Protein AF-A0A377JTE4-F1 (afdb_monomer_lite)

Organism: NCBI:txid213

pLDDT: mean 88.56, std 11.44, range [44.19, 97.88]

Secondary structure (DSSP, 8-state):
-HHHHHHHHHHHHHTT-TTHHHHHH-TT-TTS-HHHHHHT--HHHHHHHHHHTT-HHHHS-HHHHHH--GGGT-TT--SS-SSSPPPHHHHHHHHHHHHHHHHHHHTTGGGGSPEETTEES-EEEEE-TT--EEEEE--GGGHHHHHHHHHHTT-TTHHHHHS--PPP-

Sequence (169 aa):
MEVVIRNKIDTILSRQDSQWIILLLGKGFESLKATDILARQSLGFWVRVVEHYKIANIVFQETFLDALNFKKYYVKNPKRFPHTHIMRHQKGIILLKLLHLLRNRAFHFENLYKMNKNGPRLSVTIHNSKNEKLIFSLEPTKVNLFLDDMLMSFDRELLNYGSGDKCPP

Foldseek 3Di:
DLVLLLVLLQVVVVVVPVCVQCVVVDPPCPPPDPVVSSVPDDLVVSLVSCVVVVVLLPSFAVVLLVPDDLCLQPVPFDQQFPVGGQDSSNSSSQLSLLVNLCVVCVVPVVLLQDADPVGRPSKDWDADPVRGIGIGHGHSVCVVVSVQSVQVRSPNCSVVVVPPPDDDD

Radius of gyration: 17.23 Å; chains: 1; bounding box: 48×40×41 Å

Structure (mmCIF, N/CA/C/O backbone):
data_AF-A0A377JTE4-F1
#
_entry.id   AF-A0A377JTE4-F1
#
loop_
_atom_site.group_PDB
_atom_site.id
_atom_site.type_symbol
_atom_site.label_atom_id
_atom_site.label_alt_id
_atom_site.label_comp_id
_atom_site.label_asym_id
_atom_site.label_entity_id
_atom_site.label_seq_id
_atom_site.pdbx_PDB_ins_code
_atom_site.Cartn_x
_atom_site.Cartn_y
_atom_site.Cartn_z
_atom_site.occupancy
_atom_site.B_iso_or_equiv
_atom_site.auth_seq_id
_atom_site.auth_comp_id
_atom_site.auth_asym_id
_atom_site.auth_atom_id
_atom_site.pdbx_PDB_model_num
ATOM 1 N N . MET A 1 1 ? -11.623 -4.073 -4.502 1.00 85.25 1 MET A N 1
ATOM 2 C CA . MET A 1 1 ? -10.300 -3.917 -3.849 1.00 85.25 1 MET A CA 1
ATOM 3 C C . MET A 1 1 ? -10.313 -2.966 -2.651 1.00 85.25 1 MET A C 1
ATOM 5 O O . MET A 1 1 ? -9.960 -3.417 -1.572 1.00 85.25 1 MET A O 1
ATOM 9 N N . GLU A 1 2 ? -10.722 -1.693 -2.783 1.00 88.38 2 GLU A N 1
ATOM 10 C CA . GLU A 1 2 ? -10.702 -0.732 -1.652 1.00 88.38 2 GLU A CA 1
ATOM 11 C C . GLU A 1 2 ? -11.489 -1.226 -0.423 1.00 88.38 2 GLU A C 1
ATOM 13 O O . GLU A 1 2 ? -11.005 -1.119 0.700 1.00 88.38 2 GLU A O 1
ATOM 18 N N . VAL A 1 3 ? -12.650 -1.857 -0.641 1.00 89.69 3 VAL A N 1
ATOM 19 C CA . VAL A 1 3 ? -13.462 -2.479 0.422 1.00 89.69 3 VAL A CA 1
ATOM 20 C C . VAL A 1 3 ? -12.689 -3.563 1.182 1.00 89.69 3 VAL A C 1
ATOM 22 O O . VAL A 1 3 ? -12.737 -3.593 2.407 1.00 89.69 3 VAL A O 1
ATOM 25 N N . VAL A 1 4 ? -11.936 -4.415 0.476 1.00 91.88 4 VAL A N 1
ATOM 26 C CA . VAL A 1 4 ? -11.137 -5.495 1.085 1.00 91.88 4 VAL A CA 1
ATOM 27 C C . VAL A 1 4 ? -10.042 -4.904 1.974 1.00 91.88 4 VAL A C 1
ATOM 29 O O . VAL A 1 4 ? -9.906 -5.298 3.129 1.00 91.88 4 VAL A O 1
ATOM 32 N N . ILE A 1 5 ? -9.314 -3.904 1.466 1.00 93.50 5 ILE A N 1
ATOM 33 C CA . ILE A 1 5 ? -8.244 -3.220 2.207 1.00 93.50 5 ILE A CA 1
ATOM 34 C C . ILE A 1 5 ? -8.802 -2.538 3.455 1.00 93.50 5 ILE A C 1
ATOM 36 O O . ILE A 1 5 ? -8.265 -2.724 4.545 1.00 93.50 5 ILE A O 1
ATOM 40 N N . ARG A 1 6 ? -9.896 -1.782 3.310 1.00 93.50 6 ARG A N 1
ATOM 41 C CA . ARG A 1 6 ? -10.570 -1.118 4.428 1.00 93.50 6 ARG A CA 1
ATOM 42 C C . ARG A 1 6 ? -10.972 -2.121 5.500 1.00 93.50 6 ARG A C 1
ATOM 44 O O . ARG A 1 6 ? -10.606 -1.943 6.654 1.00 93.50 6 ARG A O 1
ATOM 51 N N . ASN A 1 7 ? -11.710 -3.164 5.122 1.00 93.12 7 ASN A N 1
ATOM 52 C CA . ASN A 1 7 ? -12.220 -4.146 6.075 1.00 93.12 7 ASN A CA 1
ATOM 53 C C . ASN A 1 7 ? -11.067 -4.873 6.782 1.00 93.12 7 ASN A C 1
ATOM 55 O O . ASN A 1 7 ? -11.147 -5.146 7.977 1.00 93.12 7 ASN A O 1
ATOM 59 N N . LYS A 1 8 ? -9.964 -5.137 6.070 1.00 95.00 8 LYS A N 1
ATOM 60 C CA . LYS A 1 8 ? -8.759 -5.722 6.661 1.00 95.00 8 LYS A CA 1
ATOM 61 C C . LYS A 1 8 ? -8.104 -4.791 7.684 1.00 95.00 8 LYS A C 1
ATOM 63 O O . LYS A 1 8 ? -7.766 -5.254 8.770 1.00 95.00 8 LYS A O 1
ATOM 68 N N . ILE A 1 9 ? -7.938 -3.508 7.358 1.00 95.62 9 ILE A N 1
ATOM 69 C CA . ILE A 1 9 ? -7.385 -2.498 8.276 1.00 95.62 9 ILE A CA 1
ATOM 70 C C . ILE A 1 9 ? -8.274 -2.360 9.511 1.00 95.62 9 ILE A C 1
ATOM 72 O O . ILE A 1 9 ? -7.772 -2.421 10.629 1.00 95.62 9 ILE A O 1
ATOM 76 N N . ASP A 1 10 ? -9.584 -2.238 9.313 1.00 94.94 10 ASP A N 1
ATOM 77 C CA . ASP A 1 10 ? -10.543 -2.120 10.406 1.00 94.94 10 ASP A CA 1
ATOM 78 C C . ASP A 1 10 ? -10.530 -3.357 11.314 1.00 94.94 10 ASP A C 1
ATOM 80 O O . ASP A 1 10 ? -10.469 -3.229 12.531 1.00 94.94 10 ASP A O 1
ATOM 84 N N . THR A 1 11 ? -10.453 -4.561 10.738 1.00 95.00 11 THR A N 1
ATOM 85 C CA . THR A 1 11 ? -10.305 -5.807 11.510 1.00 95.00 11 THR A CA 1
ATOM 86 C C . THR A 1 11 ? -9.030 -5.810 12.357 1.00 95.00 11 THR A C 1
ATOM 88 O O . THR A 1 11 ? -9.036 -6.312 13.478 1.00 95.00 11 THR A O 1
ATOM 91 N N . ILE A 1 12 ? -7.918 -5.290 11.830 1.00 95.81 12 ILE A N 1
ATOM 92 C CA . ILE A 1 12 ? -6.643 -5.218 12.557 1.00 95.81 12 ILE A CA 1
ATOM 93 C C . ILE A 1 12 ? -6.750 -4.239 13.729 1.00 95.81 12 ILE A C 1
ATOM 95 O O . ILE A 1 12 ? -6.358 -4.584 14.842 1.00 95.81 12 ILE A O 1
ATOM 99 N N . LEU A 1 13 ? -7.270 -3.037 13.480 1.00 95.88 13 LEU A N 1
ATOM 100 C CA . LEU A 1 13 ? -7.308 -1.965 14.474 1.00 95.88 13 LEU A CA 1
ATOM 101 C C . LEU A 1 13 ? -8.383 -2.199 15.535 1.00 95.88 13 LEU A C 1
ATOM 103 O O . LEU A 1 13 ? -8.103 -2.024 16.715 1.00 95.88 13 LEU A O 1
ATOM 107 N N . SER A 1 14 ? -9.550 -2.720 15.154 1.00 94.50 14 SER A N 1
ATOM 108 C CA . SER A 1 14 ? -10.639 -3.037 16.087 1.00 94.50 14 SER A CA 1
ATOM 109 C C . SER A 1 14 ? -10.286 -4.129 17.102 1.00 94.50 14 SER A C 1
ATOM 111 O O . SER A 1 14 ? -10.909 -4.206 18.157 1.00 94.50 14 SER A O 1
ATOM 113 N N . ARG A 1 15 ? -9.269 -4.960 16.826 1.00 94.44 15 ARG A N 1
ATOM 114 C CA . ARG A 1 15 ? -8.717 -5.912 17.812 1.00 94.44 15 ARG A CA 1
ATOM 115 C C . ARG A 1 15 ? -7.913 -5.230 18.915 1.00 94.44 15 ARG A C 1
ATOM 117 O O . ARG A 1 15 ? -7.786 -5.797 19.993 1.00 94.44 15 ARG A O 1
ATOM 124 N N . GLN A 1 16 ? -7.321 -4.075 18.620 1.00 92.00 16 GLN A N 1
ATOM 125 C CA . GLN A 1 16 ? -6.564 -3.282 19.589 1.00 92.00 16 GLN A CA 1
ATOM 126 C C . GLN A 1 16 ? -7.496 -2.316 20.316 1.00 92.00 16 GLN A C 1
ATOM 128 O O . GLN A 1 16 ? -7.449 -2.220 21.537 1.00 92.00 16 GLN A O 1
ATOM 133 N N . ASP A 1 17 ? -8.358 -1.638 19.560 1.00 90.81 17 ASP A N 1
ATOM 134 C CA . ASP A 1 17 ? -9.355 -0.717 20.079 1.00 90.81 17 ASP A CA 1
ATOM 135 C C . ASP A 1 17 ? -10.551 -0.628 19.120 1.00 90.81 17 ASP A C 1
ATOM 137 O O . ASP A 1 17 ? -10.447 -0.108 18.010 1.00 90.81 17 ASP A O 1
ATOM 141 N N . SER A 1 18 ? -11.717 -1.106 19.557 1.00 89.06 18 SER A N 1
ATOM 142 C CA . SER A 1 18 ? -12.961 -1.030 18.774 1.00 89.06 18 SER A CA 1
ATOM 143 C C . SER A 1 18 ? -13.421 0.405 18.468 1.00 89.06 18 SER A C 1
ATOM 145 O O . SER A 1 18 ? -14.220 0.610 17.556 1.00 89.06 18 SER A O 1
ATOM 147 N N . GLN A 1 19 ? -12.922 1.399 19.209 1.00 87.69 19 GLN A N 1
ATOM 148 C CA . GLN A 1 19 ? -13.247 2.817 19.057 1.00 87.69 19 GLN A CA 1
ATOM 149 C C . GLN A 1 19 ? -12.162 3.592 18.291 1.00 87.69 19 GLN A C 1
ATOM 151 O O . GLN A 1 19 ? -12.248 4.819 18.191 1.00 87.69 19 GLN A O 1
ATOM 156 N N . TRP A 1 20 ? -11.167 2.903 17.710 1.00 92.25 20 TRP A N 1
ATOM 157 C CA . TRP A 1 20 ? -9.992 3.524 17.084 1.00 92.25 20 TRP A CA 1
ATOM 158 C C . TRP A 1 20 ? -10.351 4.647 16.099 1.00 92.25 20 TRP A C 1
ATOM 160 O O . TRP A 1 20 ? -9.699 5.688 16.084 1.00 92.25 20 TRP A O 1
ATOM 170 N N . ILE A 1 21 ? -11.400 4.459 15.289 1.00 89.38 21 ILE A N 1
ATOM 171 C CA . ILE A 1 21 ? -11.795 5.419 14.253 1.00 89.38 21 ILE A CA 1
ATOM 172 C C . ILE A 1 21 ? -12.424 6.682 14.847 1.00 89.38 21 ILE A C 1
ATOM 174 O O . ILE A 1 21 ? -12.192 7.777 14.337 1.00 89.38 21 ILE A O 1
ATOM 178 N N . ILE A 1 22 ? -13.184 6.548 15.936 1.00 87.12 22 ILE A N 1
ATOM 179 C CA . ILE A 1 22 ? -13.803 7.684 16.627 1.00 87.12 22 ILE A CA 1
ATOM 180 C C . ILE A 1 22 ? -12.712 8.490 17.332 1.00 87.12 22 ILE A C 1
ATOM 182 O O . ILE A 1 22 ? -12.662 9.709 17.192 1.00 87.12 22 ILE A O 1
ATOM 186 N N . LEU A 1 23 ? -11.777 7.810 18.002 1.00 87.19 23 LEU A N 1
ATOM 187 C CA . LEU A 1 23 ? -10.631 8.458 18.641 1.00 87.19 23 LEU A CA 1
ATOM 188 C C . LEU A 1 23 ? -9.716 9.159 17.631 1.00 87.19 23 LEU A C 1
ATOM 190 O O . LEU A 1 23 ? -9.226 10.251 17.909 1.00 87.19 23 LEU A O 1
ATOM 194 N N . LEU A 1 24 ? -9.511 8.563 16.452 1.00 89.31 24 LEU A N 1
ATOM 195 C CA . LEU A 1 24 ? -8.692 9.153 15.394 1.00 89.31 24 LEU A CA 1
ATOM 196 C C . LEU A 1 24 ? -9.313 10.432 14.815 1.00 89.31 24 LEU A C 1
ATOM 198 O O . LEU A 1 24 ? -8.587 11.377 14.512 1.00 89.31 24 LEU A O 1
ATOM 202 N N . LEU A 1 25 ? -10.634 10.452 14.610 1.00 86.25 25 LEU A N 1
ATOM 203 C CA . LEU A 1 25 ? -11.329 11.590 13.998 1.00 86.25 25 LEU A CA 1
ATOM 204 C C . LEU A 1 25 ? -11.734 12.671 15.008 1.00 86.25 25 LEU A C 1
ATOM 206 O O . LEU A 1 25 ? -11.903 13.827 14.621 1.00 86.25 25 LEU A O 1
ATOM 210 N N . GLY A 1 26 ? -11.843 12.320 16.290 1.00 81.38 26 GLY A N 1
ATOM 211 C CA . GLY A 1 26 ? -12.140 13.246 17.376 1.00 81.38 26 GLY A CA 1
ATOM 212 C C . GLY A 1 26 ? -13.612 13.670 17.462 1.00 81.38 26 GLY A C 1
ATOM 213 O O . GLY A 1 26 ? -14.522 12.992 16.978 1.00 81.38 26 GLY A O 1
ATOM 214 N N . LYS A 1 27 ? -13.841 14.808 18.133 1.00 69.56 27 LYS A N 1
ATOM 215 C CA . LYS A 1 27 ? -15.179 15.341 18.449 1.00 69.56 27 LYS A CA 1
ATOM 216 C C . LYS A 1 27 ? -15.996 15.631 17.186 1.00 69.56 27 LYS A C 1
ATOM 218 O O . LYS A 1 27 ? -15.469 16.185 16.223 1.00 69.56 27 LYS A O 1
ATOM 223 N N . GLY A 1 28 ? -17.293 15.312 17.217 1.00 71.50 28 GLY A N 1
ATOM 224 C CA . GLY A 1 28 ? -18.224 15.532 16.097 1.00 71.50 28 GLY A CA 1
ATOM 225 C C . GLY A 1 28 ? -18.566 14.280 15.281 1.00 71.50 28 GLY A C 1
ATOM 226 O O . GLY A 1 28 ? -19.445 14.334 14.424 1.00 71.50 28 GLY A O 1
ATOM 227 N N . PHE A 1 29 ? -17.922 13.148 15.575 1.00 73.00 29 PHE A N 1
ATOM 228 C CA . PHE A 1 29 ? -18.230 11.843 14.978 1.00 73.00 29 PHE A CA 1
ATOM 229 C C . PHE A 1 29 ? -18.850 10.852 15.977 1.00 73.00 29 PHE A C 1
ATOM 231 O O . PHE A 1 29 ? -19.170 9.731 15.595 1.00 73.00 29 PHE A O 1
ATOM 238 N N . GLU A 1 30 ? -19.065 11.263 17.232 1.00 71.94 30 GLU A N 1
ATOM 239 C CA . GLU A 1 30 ? -19.545 10.398 18.325 1.00 71.94 30 GLU A CA 1
ATOM 240 C C . GLU A 1 30 ? -20.971 9.868 18.095 1.00 71.94 30 GLU A C 1
ATOM 242 O O . GLU A 1 30 ? -21.328 8.805 18.595 1.00 71.94 30 GLU A O 1
ATOM 247 N N . SER A 1 31 ? -21.788 10.592 17.324 1.00 73.62 31 SER A N 1
ATOM 248 C CA . SER A 1 31 ? -23.166 10.207 16.991 1.00 73.62 31 SER A CA 1
ATOM 249 C C . SER A 1 31 ? -23.286 9.361 15.719 1.00 73.62 31 SER A C 1
ATOM 251 O O . SER A 1 31 ? -24.376 8.877 15.405 1.00 73.62 31 SER A O 1
ATOM 253 N N . LEU A 1 32 ? -22.194 9.178 14.969 1.00 75.19 32 LEU A N 1
ATOM 254 C CA . LEU A 1 32 ? -22.181 8.392 13.738 1.00 75.19 32 LEU A CA 1
ATOM 255 C C . LEU A 1 32 ? -21.772 6.950 14.024 1.00 75.19 32 LEU A C 1
ATOM 257 O O . LEU A 1 32 ? -20.875 6.676 14.819 1.00 75.19 32 LEU A O 1
ATOM 261 N N . LYS A 1 33 ? -22.386 6.002 13.309 1.00 81.31 33 LYS A N 1
ATOM 262 C CA . LYS A 1 33 ? -21.943 4.608 13.368 1.00 81.31 33 LYS A CA 1
ATOM 263 C C . LYS A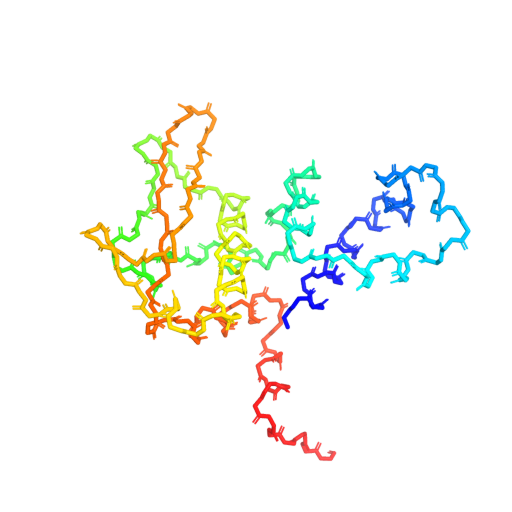 1 33 ? -20.551 4.504 12.753 1.00 81.31 33 LYS A C 1
ATOM 265 O O . LYS A 1 33 ? -20.322 5.000 11.648 1.00 81.31 33 LYS A O 1
ATOM 270 N N . ALA A 1 34 ? -19.645 3.796 13.428 1.00 80.00 34 ALA A N 1
ATOM 271 C CA . ALA A 1 34 ? -18.285 3.558 12.944 1.00 80.00 34 ALA A CA 1
ATOM 272 C C . ALA A 1 34 ? -18.280 3.051 11.490 1.00 80.00 34 ALA A C 1
ATOM 274 O O . ALA A 1 34 ? -17.550 3.570 10.653 1.00 80.00 34 ALA A O 1
ATOM 275 N N . THR A 1 35 ? -19.182 2.133 11.141 1.00 80.88 35 THR A N 1
ATOM 276 C CA . THR A 1 35 ? -19.352 1.613 9.773 1.00 80.88 35 THR A CA 1
ATOM 277 C C . THR A 1 35 ? -19.580 2.700 8.721 1.00 80.88 35 THR A C 1
ATOM 279 O O . THR A 1 35 ? -19.007 2.628 7.633 1.00 80.88 35 THR A O 1
ATOM 282 N N . ASP A 1 36 ? -20.370 3.726 9.041 1.00 82.81 36 ASP A N 1
ATOM 283 C CA . ASP A 1 36 ? -20.701 4.814 8.115 1.00 82.81 36 ASP A CA 1
ATOM 284 C C . ASP A 1 36 ? -19.500 5.737 7.916 1.00 82.81 36 ASP A C 1
ATOM 286 O O . ASP A 1 36 ? -19.219 6.190 6.803 1.00 82.81 36 ASP A O 1
ATOM 290 N N . ILE A 1 37 ? -18.748 5.967 8.993 1.00 83.12 37 ILE A N 1
ATOM 291 C CA . ILE A 1 37 ? -17.497 6.717 8.964 1.00 83.12 37 ILE A CA 1
ATOM 292 C C . ILE A 1 37 ? -16.486 6.000 8.072 1.00 83.12 37 ILE A C 1
ATOM 294 O O . ILE A 1 37 ? -15.956 6.616 7.147 1.00 83.12 37 ILE A O 1
ATOM 298 N N . LEU A 1 38 ? -16.247 4.706 8.317 1.00 84.19 38 LEU A N 1
ATOM 299 C CA . LEU A 1 38 ? -15.302 3.884 7.559 1.00 84.19 38 LEU A CA 1
ATOM 300 C C . LEU A 1 38 ? -15.687 3.851 6.068 1.00 84.19 38 LEU A C 1
ATOM 302 O O . LEU A 1 38 ? -14.826 3.932 5.191 1.00 84.19 38 LEU A O 1
ATOM 306 N N . ALA A 1 39 ? -16.981 3.775 5.748 1.00 82.81 39 ALA A N 1
ATOM 307 C CA . ALA A 1 39 ? -17.446 3.703 4.366 1.00 82.81 39 ALA A CA 1
ATOM 308 C C . ALA A 1 39 ? -17.171 4.963 3.534 1.00 82.81 39 ALA A C 1
ATOM 310 O O . ALA A 1 39 ? -17.018 4.862 2.318 1.00 82.81 39 ALA A O 1
ATOM 311 N N . ARG A 1 40 ? -17.066 6.128 4.178 1.00 86.00 40 ARG A N 1
ATOM 312 C CA . ARG A 1 40 ? -16.887 7.426 3.508 1.00 86.00 40 ARG A CA 1
ATOM 313 C C . ARG A 1 40 ? -15.427 7.795 3.243 1.00 86.00 40 ARG A C 1
ATOM 315 O O . ARG A 1 40 ? -15.164 8.800 2.586 1.00 86.00 40 ARG A O 1
ATOM 322 N N . GLN A 1 41 ? -14.472 7.014 3.744 1.00 90.38 41 GLN A N 1
ATOM 323 C CA . GLN A 1 41 ? -13.063 7.385 3.661 1.00 90.38 41 GLN A CA 1
ATOM 324 C C . GLN A 1 41 ? -12.417 6.995 2.332 1.00 90.38 41 GLN A C 1
ATOM 326 O O . GLN A 1 41 ? -12.573 5.880 1.836 1.00 90.38 41 GLN A O 1
ATOM 331 N N . SER A 1 42 ? -11.614 7.913 1.794 1.00 92.12 42 SER A N 1
ATOM 332 C CA . SER A 1 42 ? -10.840 7.692 0.568 1.00 92.12 42 SER A CA 1
ATOM 333 C C . SER A 1 42 ? -9.719 6.661 0.746 1.00 92.12 42 SER A C 1
ATOM 335 O O . SER A 1 42 ? -9.180 6.487 1.837 1.00 92.12 42 SER A O 1
ATOM 337 N N . LEU A 1 43 ? -9.257 6.049 -0.349 1.00 92.00 43 LEU A N 1
ATOM 338 C CA . LEU A 1 43 ? -8.060 5.198 -0.325 1.00 92.00 43 LEU A CA 1
ATOM 339 C C . LEU A 1 43 ? -6.834 5.914 0.271 1.00 92.00 43 LEU A C 1
ATOM 341 O O . LEU A 1 43 ? -6.083 5.314 1.034 1.00 92.00 43 LEU A O 1
ATOM 345 N N . GLY A 1 44 ? -6.661 7.209 -0.006 1.00 93.69 44 GLY A N 1
ATOM 346 C CA . GLY A 1 44 ? -5.583 8.008 0.580 1.00 93.69 44 GLY A CA 1
ATOM 347 C C . GLY A 1 44 ? -5.664 8.129 2.107 1.00 93.69 44 GLY A C 1
ATOM 348 O O . GLY A 1 44 ? -4.625 8.168 2.765 1.00 93.69 44 GLY A O 1
ATOM 349 N N . PHE A 1 45 ? -6.871 8.140 2.684 1.00 94.75 45 PHE A N 1
ATOM 350 C CA . PHE A 1 45 ? -7.055 8.052 4.135 1.00 94.75 45 PHE A CA 1
ATOM 351 C C . PHE A 1 45 ? -6.543 6.709 4.667 1.00 94.75 45 PHE A C 1
ATOM 353 O O . PHE A 1 45 ? -5.740 6.696 5.595 1.00 94.75 45 PHE A O 1
ATOM 360 N N . TRP A 1 46 ? -6.910 5.595 4.028 1.00 95.62 46 TRP A N 1
ATOM 361 C CA . TRP A 1 46 ? -6.474 4.254 4.436 1.00 95.62 46 TRP A CA 1
ATOM 362 C C . TRP A 1 46 ? -4.956 4.072 4.386 1.00 95.62 46 TRP A C 1
ATOM 364 O O . TRP A 1 46 ? -4.383 3.483 5.300 1.00 95.62 46 TRP A O 1
ATOM 374 N N . VAL A 1 47 ? -4.281 4.635 3.374 1.00 95.69 47 VAL A N 1
ATOM 375 C CA . VAL A 1 47 ? -2.807 4.639 3.326 1.00 95.69 47 VAL A CA 1
ATOM 376 C C . VAL A 1 47 ? -2.222 5.362 4.544 1.00 95.69 47 VAL A C 1
ATOM 378 O O . VAL A 1 47 ? -1.315 4.833 5.185 1.00 95.69 47 VAL A O 1
ATOM 381 N N . ARG A 1 48 ? -2.769 6.532 4.906 1.00 95.75 48 ARG A N 1
ATOM 382 C CA . ARG A 1 48 ? -2.305 7.299 6.074 1.00 95.75 48 ARG A CA 1
ATOM 383 C C . ARG A 1 48 ? -2.571 6.582 7.393 1.00 95.75 48 ARG A C 1
ATOM 385 O O . ARG A 1 48 ? -1.705 6.608 8.257 1.00 95.75 48 ARG A O 1
ATOM 392 N N . VAL A 1 49 ? -3.720 5.924 7.542 1.00 96.19 49 VAL A N 1
ATOM 393 C CA . VAL A 1 49 ? -4.035 5.106 8.727 1.00 96.19 49 VAL A CA 1
ATOM 394 C C . VAL A 1 49 ? -2.991 4.006 8.906 1.00 96.19 49 VAL A C 1
ATOM 396 O O . VAL A 1 49 ? -2.437 3.846 9.991 1.00 96.19 49 VAL A O 1
ATOM 399 N N . VAL A 1 50 ? -2.655 3.289 7.832 1.00 97.06 50 VAL A N 1
ATOM 400 C CA . VAL A 1 50 ? -1.648 2.220 7.877 1.00 97.06 50 VAL A CA 1
ATOM 401 C C . VAL A 1 50 ? -0.268 2.741 8.288 1.00 97.06 50 VAL A C 1
ATOM 403 O O . VAL A 1 50 ? 0.425 2.082 9.065 1.00 97.06 50 VAL A O 1
ATOM 406 N N . GLU A 1 51 ? 0.130 3.913 7.788 1.00 94.94 51 GLU A N 1
ATOM 407 C CA . GLU A 1 51 ? 1.385 4.570 8.173 1.00 94.94 51 GLU A CA 1
ATOM 408 C C . GLU A 1 51 ? 1.353 5.055 9.632 1.00 94.94 51 GLU A C 1
ATOM 410 O O . GLU A 1 51 ? 2.310 4.815 10.368 1.00 94.94 51 GLU A O 1
ATOM 415 N N . HIS A 1 52 ? 0.250 5.674 10.066 1.00 95.25 52 HIS A N 1
ATOM 416 C CA . HIS A 1 52 ? 0.069 6.218 11.415 1.00 95.25 52 HIS A CA 1
ATOM 417 C C . HIS A 1 52 ? 0.148 5.129 12.491 1.00 95.25 52 HIS A C 1
ATOM 419 O O . HIS A 1 52 ? 0.943 5.240 13.423 1.00 95.25 52 HIS A O 1
ATOM 425 N N . TYR A 1 53 ? -0.603 4.037 12.321 1.00 96.19 53 TYR A N 1
ATOM 426 C CA . TYR A 1 53 ? -0.606 2.905 13.256 1.00 96.19 53 TYR A CA 1
ATOM 427 C C . TYR A 1 53 ? 0.541 1.911 13.015 1.00 96.19 53 TYR A C 1
ATOM 429 O O . TYR A 1 53 ? 0.667 0.928 13.739 1.00 96.19 53 TYR A O 1
ATOM 437 N N . LYS A 1 54 ? 1.394 2.146 12.007 1.00 96.38 54 LYS A N 1
ATOM 438 C CA . LYS A 1 54 ? 2.551 1.298 11.660 1.00 96.38 54 LYS A CA 1
ATOM 439 C C . LYS A 1 54 ? 2.195 -0.177 11.411 1.00 96.38 54 LYS A C 1
ATOM 441 O O . LYS A 1 54 ? 3.002 -1.064 11.672 1.00 96.38 54 LYS A O 1
ATOM 446 N N . ILE A 1 55 ? 1.020 -0.441 10.839 1.00 97.00 55 ILE A N 1
ATOM 447 C CA . ILE A 1 55 ? 0.490 -1.803 10.617 1.00 97.00 55 ILE A CA 1
ATOM 448 C C . ILE A 1 55 ? 0.772 -2.365 9.214 1.00 97.00 55 ILE A C 1
ATOM 450 O O . ILE A 1 55 ? 0.255 -3.415 8.838 1.00 97.00 55 ILE A O 1
ATOM 454 N N . ALA A 1 56 ? 1.584 -1.689 8.398 1.00 96.44 56 ALA A N 1
ATOM 455 C CA . ALA A 1 56 ? 1.794 -2.061 6.994 1.00 96.44 56 ALA A CA 1
ATOM 456 C C . ALA A 1 56 ? 2.330 -3.490 6.783 1.00 96.44 56 ALA A C 1
ATOM 458 O O . ALA A 1 56 ? 2.112 -4.080 5.727 1.00 96.44 56 ALA A O 1
ATOM 459 N N . ASN A 1 57 ? 3.030 -4.050 7.773 1.00 95.88 57 ASN A N 1
ATOM 460 C CA . ASN A 1 57 ? 3.559 -5.415 7.755 1.00 95.88 57 ASN A CA 1
ATOM 461 C C . ASN A 1 57 ? 2.498 -6.507 7.958 1.00 95.88 57 ASN A C 1
ATOM 463 O O . ASN A 1 57 ? 2.821 -7.665 7.723 1.00 95.88 57 ASN A O 1
ATOM 467 N N . ILE A 1 58 ? 1.284 -6.158 8.399 1.00 95.88 58 ILE A N 1
ATOM 468 C CA . ILE A 1 58 ? 0.209 -7.116 8.715 1.00 95.88 58 ILE A CA 1
ATOM 469 C C . ILE A 1 58 ? -1.083 -6.883 7.918 1.00 95.88 58 ILE A C 1
ATOM 471 O O . ILE A 1 58 ? -2.045 -7.637 8.063 1.00 95.88 58 ILE A O 1
ATOM 475 N N . VAL A 1 59 ? -1.123 -5.854 7.062 1.00 96.44 59 VAL A N 1
ATOM 476 C CA . VAL A 1 59 ? -2.256 -5.619 6.148 1.00 96.44 59 VAL A CA 1
ATOM 477 C C . VAL A 1 59 ? -2.375 -6.761 5.136 1.00 96.44 59 VAL A C 1
ATOM 479 O O . VAL A 1 59 ? -3.467 -7.278 4.922 1.00 96.44 59 VAL A O 1
ATOM 482 N N . PHE A 1 60 ? -1.255 -7.181 4.553 1.00 96.12 60 PHE A N 1
ATOM 483 C CA . PHE A 1 60 ? -1.181 -8.269 3.575 1.00 96.12 60 PHE A CA 1
ATOM 484 C C . PHE A 1 60 ? -0.729 -9.576 4.237 1.00 96.12 60 PHE A C 1
ATOM 486 O O . PHE A 1 60 ? -0.134 -9.545 5.316 1.00 96.12 60 PHE A O 1
ATOM 493 N N . GLN A 1 61 ? -0.968 -10.721 3.588 1.00 95.31 61 GLN A N 1
ATOM 494 C CA . GLN A 1 61 ? -0.417 -12.003 4.039 1.00 95.31 61 GLN A CA 1
ATOM 495 C C . GLN A 1 61 ? 1.120 -11.953 4.136 1.00 95.31 61 GLN A C 1
ATOM 497 O O . GLN A 1 61 ? 1.805 -11.436 3.250 1.00 95.31 61 GLN A O 1
ATOM 502 N N . GLU A 1 62 ? 1.671 -12.523 5.208 1.00 95.19 62 GLU A N 1
ATOM 503 C CA . GLU A 1 62 ? 3.115 -12.515 5.479 1.00 95.19 62 GLU A CA 1
ATOM 504 C C . GLU A 1 62 ? 3.910 -13.226 4.378 1.00 95.19 62 GLU A C 1
ATOM 506 O O . GLU A 1 62 ? 4.865 -12.667 3.838 1.00 95.19 62 GLU A O 1
ATOM 511 N N . THR A 1 63 ? 3.448 -14.410 3.973 1.00 94.81 63 THR A N 1
ATOM 512 C CA . THR A 1 63 ? 4.049 -15.216 2.900 1.00 94.81 63 THR A CA 1
ATOM 513 C C . THR A 1 63 ? 4.080 -14.472 1.567 1.00 94.81 63 THR A C 1
ATOM 515 O O . THR A 1 63 ? 5.067 -14.547 0.833 1.00 94.81 63 THR A O 1
ATOM 518 N N . PHE A 1 64 ? 3.036 -13.693 1.271 1.00 96.31 64 PHE A N 1
ATOM 519 C CA . PHE A 1 64 ? 2.999 -12.825 0.101 1.00 96.31 64 PHE A CA 1
ATOM 520 C C . PHE A 1 64 ? 4.062 -11.723 0.187 1.00 96.31 64 PHE A C 1
ATOM 522 O O . PHE A 1 64 ? 4.822 -11.530 -0.763 1.00 96.31 64 PHE A O 1
ATOM 529 N N . LEU A 1 65 ? 4.164 -11.020 1.322 1.00 96.81 65 LEU A N 1
ATOM 530 C CA . LEU A 1 65 ? 5.169 -9.967 1.500 1.00 96.81 65 LEU A CA 1
ATOM 531 C C . LEU A 1 65 ? 6.597 -10.513 1.423 1.00 96.81 65 LEU A C 1
ATOM 533 O O . LEU A 1 65 ? 7.473 -9.835 0.879 1.00 96.81 65 LEU A O 1
ATOM 537 N N . ASP A 1 66 ? 6.846 -11.722 1.915 1.00 95.50 66 ASP A N 1
ATOM 538 C CA . ASP A 1 66 ? 8.160 -12.359 1.839 1.00 95.50 66 ASP A CA 1
ATOM 539 C C . ASP A 1 66 ? 8.546 -12.706 0.403 1.00 95.50 66 ASP A C 1
ATOM 541 O O . ASP A 1 66 ? 9.628 -12.319 -0.050 1.00 95.50 66 ASP A O 1
ATOM 545 N N . ALA A 1 67 ? 7.627 -13.315 -0.348 1.00 95.25 67 ALA A N 1
ATOM 546 C CA . ALA A 1 67 ? 7.835 -13.679 -1.748 1.00 95.25 67 ALA A CA 1
ATOM 547 C C . ALA A 1 67 ? 7.838 -12.473 -2.709 1.00 95.25 67 ALA A C 1
ATOM 549 O O . ALA A 1 67 ? 8.320 -12.576 -3.841 1.00 95.25 67 ALA A O 1
ATOM 550 N N . LEU A 1 68 ? 7.307 -11.320 -2.287 1.00 96.56 68 LEU A N 1
ATOM 551 C CA . LEU A 1 68 ? 7.122 -10.166 -3.161 1.00 96.56 68 LEU A CA 1
ATOM 552 C C . LEU A 1 68 ? 8.445 -9.635 -3.726 1.00 96.56 68 LEU A C 1
ATOM 554 O O . LEU A 1 68 ? 9.325 -9.165 -2.991 1.00 96.56 68 LEU A O 1
ATOM 558 N N . ASN A 1 69 ? 8.505 -9.598 -5.059 1.00 95.69 69 ASN A N 1
ATOM 559 C CA . ASN A 1 69 ? 9.572 -8.998 -5.847 1.00 95.69 69 ASN A CA 1
ATOM 560 C C . ASN A 1 69 ? 9.003 -7.936 -6.799 1.00 95.69 69 ASN A C 1
ATOM 562 O O . ASN A 1 69 ? 8.400 -8.256 -7.823 1.00 95.69 69 ASN A O 1
ATOM 566 N N . PHE A 1 70 ? 9.267 -6.659 -6.510 1.00 97.44 70 PHE A N 1
ATOM 567 C CA . PHE A 1 70 ? 8.761 -5.536 -7.307 1.00 97.44 70 PHE A CA 1
ATOM 568 C C . PHE A 1 70 ? 9.262 -5.509 -8.757 1.00 97.44 70 PHE A C 1
ATOM 570 O O . P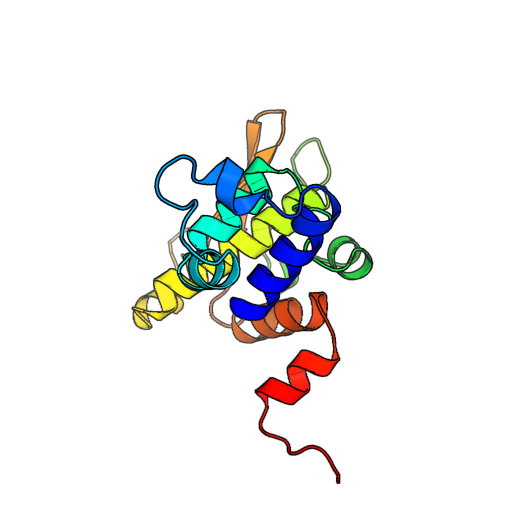HE A 1 70 ? 8.653 -4.826 -9.581 1.00 97.44 70 PHE A O 1
ATOM 577 N N . LYS A 1 71 ? 10.314 -6.262 -9.117 1.00 97.19 71 LYS A N 1
ATOM 578 C CA . LYS A 1 71 ? 10.713 -6.401 -10.528 1.00 97.19 71 LYS A CA 1
ATOM 579 C C . LYS A 1 71 ? 9.633 -7.037 -11.400 1.00 97.19 71 LYS A C 1
ATOM 581 O O . LYS A 1 71 ? 9.630 -6.792 -12.602 1.00 97.19 71 LYS A O 1
ATOM 586 N N . LYS A 1 72 ? 8.701 -7.786 -10.795 1.00 97.50 72 LYS A N 1
ATOM 587 C CA . LYS A 1 72 ? 7.511 -8.332 -11.461 1.00 97.50 72 LYS A CA 1
ATOM 588 C C . LYS A 1 72 ? 6.655 -7.237 -12.115 1.00 97.50 72 LYS A C 1
ATOM 590 O O . LYS A 1 72 ? 6.079 -7.471 -13.173 1.00 97.50 72 LYS A O 1
ATOM 595 N N . TYR A 1 73 ? 6.615 -6.043 -11.518 1.00 97.38 73 TYR A N 1
ATOM 596 C CA . TYR A 1 73 ? 5.779 -4.928 -11.978 1.00 97.38 73 TYR A CA 1
ATOM 597 C C . TYR A 1 73 ? 6.529 -3.888 -12.811 1.00 97.38 73 TYR A C 1
ATOM 599 O O . TYR A 1 73 ? 5.899 -3.125 -13.535 1.00 97.38 73 TYR A O 1
ATOM 607 N N . TYR A 1 74 ? 7.858 -3.840 -12.701 1.00 96.75 74 TYR A N 1
ATOM 608 C CA . TYR A 1 74 ? 8.730 -3.062 -13.577 1.00 96.75 74 TYR A CA 1
ATOM 609 C C . TYR A 1 74 ? 10.176 -3.534 -13.414 1.00 96.75 74 TYR A C 1
ATOM 611 O O . TYR A 1 74 ? 10.728 -3.515 -12.313 1.00 96.75 74 TYR A O 1
ATOM 619 N N . VAL A 1 75 ? 10.824 -3.924 -14.513 1.00 95.62 75 VAL A N 1
ATOM 620 C CA . VAL A 1 75 ? 12.139 -4.594 -14.493 1.00 95.62 75 VAL A CA 1
ATOM 621 C C . VAL A 1 75 ? 13.253 -3.778 -13.817 1.00 95.62 75 VAL A C 1
ATOM 623 O O . VAL A 1 75 ? 14.183 -4.353 -13.235 1.00 95.62 75 VAL A O 1
ATOM 626 N N . LYS A 1 76 ? 13.149 -2.439 -13.853 1.00 95.56 76 LYS A N 1
ATOM 627 C CA . LYS A 1 76 ? 14.126 -1.522 -13.242 1.00 95.56 76 LYS A CA 1
ATOM 628 C C . LYS A 1 76 ? 13.842 -1.211 -11.769 1.00 95.56 76 LYS A C 1
ATOM 630 O O . LYS A 1 76 ? 14.603 -0.456 -11.171 1.00 95.56 76 LYS A O 1
ATOM 635 N N . ASN A 1 77 ? 12.800 -1.791 -11.165 1.00 97.12 77 ASN A N 1
ATOM 636 C CA . ASN A 1 77 ? 12.567 -1.627 -9.733 1.00 97.12 77 ASN A CA 1
ATOM 637 C C . ASN A 1 77 ? 13.758 -2.157 -8.914 1.00 97.12 77 ASN A C 1
ATOM 639 O O . ASN A 1 77 ? 14.308 -3.226 -9.224 1.00 97.12 77 ASN A O 1
ATOM 643 N N . PRO A 1 78 ? 14.164 -1.432 -7.859 1.00 94.75 78 PRO A N 1
ATOM 644 C CA . PRO A 1 78 ? 15.275 -1.836 -7.014 1.00 94.75 78 PRO A CA 1
ATOM 645 C C . PRO A 1 78 ? 14.908 -3.073 -6.184 1.00 94.75 78 PRO A C 1
ATOM 647 O O . PRO A 1 78 ? 13.759 -3.269 -5.793 1.00 94.75 78 PRO A O 1
ATOM 650 N N . LYS A 1 79 ? 15.907 -3.915 -5.892 1.00 93.44 79 LYS A N 1
ATOM 651 C CA . LYS A 1 79 ? 15.742 -5.095 -5.017 1.00 93.44 79 LYS A CA 1
ATOM 652 C C . LYS A 1 79 ? 16.007 -4.792 -3.540 1.00 93.44 79 LYS A C 1
ATOM 654 O O . LYS A 1 79 ? 15.552 -5.531 -2.674 1.00 93.44 79 LYS A O 1
ATOM 659 N N . ARG A 1 80 ? 16.794 -3.752 -3.258 1.00 93.25 80 ARG A N 1
ATOM 660 C CA . ARG A 1 80 ? 17.233 -3.360 -1.916 1.00 93.25 80 ARG A CA 1
ATOM 661 C C . ARG A 1 80 ? 17.608 -1.883 -1.886 1.00 93.25 80 ARG A C 1
ATOM 663 O O . ARG A 1 80 ? 17.844 -1.294 -2.941 1.00 93.25 80 ARG A O 1
ATOM 670 N N . PHE A 1 81 ? 17.678 -1.320 -0.688 1.00 92.12 81 PHE A N 1
ATOM 671 C CA . PHE A 1 81 ? 18.357 -0.049 -0.470 1.00 92.12 81 PHE A CA 1
ATOM 672 C C . PHE A 1 81 ? 19.877 -0.241 -0.605 1.00 92.12 81 PHE A C 1
ATOM 674 O O . PHE A 1 81 ? 20.347 -1.383 -0.532 1.00 92.12 81 PHE A O 1
ATOM 681 N N . PRO A 1 82 ? 20.658 0.841 -0.783 1.00 90.81 82 PRO A N 1
ATOM 682 C CA . PRO A 1 82 ? 22.116 0.755 -0.828 1.00 90.81 82 PRO A CA 1
ATOM 683 C C . PRO A 1 82 ? 22.707 -0.041 0.345 1.00 90.81 82 PRO A C 1
ATOM 685 O O . PRO A 1 82 ? 23.518 -0.942 0.123 1.00 90.81 82 PRO A O 1
ATOM 688 N N . HIS A 1 83 ? 22.225 0.212 1.568 1.00 90.88 83 HIS A N 1
ATOM 689 C CA . HIS A 1 83 ? 22.796 -0.385 2.779 1.00 90.88 83 HIS A CA 1
ATOM 690 C C . HIS A 1 83 ? 21.868 -1.359 3.516 1.00 90.88 83 HIS A C 1
ATOM 692 O O . HIS A 1 83 ? 22.307 -1.997 4.469 1.00 90.88 83 HIS A O 1
ATOM 698 N N . THR A 1 84 ? 20.597 -1.495 3.123 1.00 91.31 84 THR A N 1
ATOM 699 C CA . THR A 1 84 ? 19.630 -2.353 3.833 1.00 91.31 84 THR A CA 1
ATOM 700 C C . THR A 1 84 ? 18.689 -3.097 2.886 1.00 91.31 84 THR A C 1
ATOM 702 O O . THR A 1 84 ? 18.444 -2.686 1.751 1.00 91.31 84 THR A O 1
ATOM 705 N N . HIS A 1 85 ? 18.094 -4.192 3.361 1.00 92.44 85 HIS A N 1
ATOM 706 C CA . HIS A 1 85 ? 16.973 -4.831 2.669 1.00 92.44 85 HIS A CA 1
ATOM 707 C C . HIS A 1 85 ? 15.689 -3.998 2.788 1.00 92.44 85 HIS A C 1
ATOM 709 O O . HIS A 1 85 ? 15.590 -3.098 3.623 1.00 92.44 85 HIS A O 1
ATOM 715 N N . ILE A 1 86 ? 14.707 -4.299 1.934 1.00 95.44 86 ILE A N 1
ATOM 716 C CA . ILE A 1 86 ? 13.363 -3.719 2.019 1.00 95.44 86 ILE A CA 1
ATOM 717 C C . ILE A 1 86 ? 12.550 -4.572 2.993 1.00 95.44 86 ILE A C 1
ATOM 719 O O . ILE A 1 86 ? 12.302 -5.750 2.732 1.00 95.44 86 ILE A O 1
ATOM 723 N N . MET A 1 87 ? 12.129 -3.979 4.105 1.00 95.25 87 MET A N 1
ATOM 724 C CA . MET A 1 87 ? 11.361 -4.662 5.147 1.00 95.25 87 MET A CA 1
ATOM 725 C C . MET A 1 87 ? 9.889 -4.841 4.749 1.00 95.25 87 MET A C 1
ATOM 727 O O . MET A 1 87 ? 9.359 -4.073 3.946 1.00 95.25 87 MET A O 1
ATOM 731 N N . ARG A 1 88 ? 9.188 -5.805 5.365 1.00 96.81 88 ARG A N 1
ATOM 732 C CA . ARG A 1 88 ? 7.758 -6.085 5.100 1.00 96.81 88 ARG A CA 1
ATOM 733 C C . ARG A 1 88 ? 6.871 -4.845 5.200 1.00 96.81 88 ARG A C 1
ATOM 735 O O . ARG A 1 88 ? 6.062 -4.607 4.310 1.00 96.81 88 ARG A O 1
ATOM 742 N N . HIS A 1 89 ? 7.064 -4.016 6.228 1.00 96.31 89 HIS A N 1
ATOM 743 C CA . HIS A 1 89 ? 6.292 -2.780 6.378 1.00 96.31 89 HIS A CA 1
ATOM 744 C C . HIS A 1 89 ? 6.523 -1.812 5.203 1.00 96.31 89 HIS A C 1
ATOM 746 O O . HIS A 1 89 ? 5.576 -1.214 4.702 1.00 96.31 89 HIS A O 1
ATOM 752 N N . GLN A 1 90 ? 7.757 -1.709 4.695 1.00 96.75 90 GLN A N 1
ATOM 753 C CA . GLN A 1 90 ? 8.068 -0.884 3.524 1.00 96.75 90 GLN A CA 1
ATOM 754 C C . GLN A 1 90 ? 7.427 -1.465 2.262 1.00 96.75 90 GLN A C 1
ATOM 756 O O . GLN A 1 90 ? 6.853 -0.714 1.478 1.00 96.75 90 GLN A O 1
ATOM 761 N N . LYS A 1 91 ? 7.461 -2.796 2.087 1.00 97.62 91 LYS A N 1
ATOM 762 C CA . LYS A 1 91 ? 6.766 -3.482 0.987 1.00 97.62 91 LYS A CA 1
ATOM 763 C C . LYS A 1 91 ? 5.262 -3.178 1.003 1.00 97.62 91 LYS A C 1
ATOM 765 O O . LYS A 1 91 ? 4.724 -2.769 -0.023 1.00 97.62 91 LYS A O 1
ATOM 770 N N . GLY A 1 92 ? 4.612 -3.291 2.163 1.00 97.56 92 GLY A N 1
ATOM 771 C CA . GLY A 1 92 ? 3.194 -2.959 2.331 1.00 97.56 92 GLY A CA 1
ATOM 772 C C . GLY A 1 92 ? 2.875 -1.500 1.986 1.00 97.56 92 GLY A C 1
ATOM 773 O O . GLY A 1 92 ? 1.926 -1.231 1.250 1.00 97.56 92 GLY A O 1
ATOM 774 N N . ILE A 1 93 ? 3.712 -0.553 2.427 1.00 97.31 93 ILE A N 1
ATOM 775 C CA . ILE A 1 93 ? 3.560 0.872 2.085 1.00 97.31 93 ILE A CA 1
ATOM 776 C C . ILE A 1 93 ? 3.704 1.103 0.574 1.00 97.31 93 ILE A C 1
ATOM 778 O O . ILE A 1 93 ? 2.906 1.843 -0.001 1.00 97.31 93 ILE A O 1
ATOM 782 N N . ILE A 1 94 ? 4.687 0.477 -0.088 1.00 97.69 94 ILE A N 1
ATOM 783 C CA . ILE A 1 94 ? 4.871 0.602 -1.544 1.00 97.69 94 ILE A CA 1
ATOM 784 C C . ILE A 1 94 ? 3.610 0.136 -2.281 1.00 97.69 94 ILE A C 1
ATOM 786 O O . ILE A 1 94 ? 3.116 0.864 -3.141 1.00 97.69 94 ILE A O 1
ATOM 790 N N . LEU A 1 95 ? 3.078 -1.042 -1.938 1.00 97.88 95 LEU A N 1
ATOM 791 C CA . LEU A 1 95 ? 1.874 -1.602 -2.561 1.00 97.88 95 LEU A CA 1
ATOM 792 C C . LEU A 1 95 ? 0.674 -0.657 -2.431 1.00 97.88 95 LEU A C 1
ATOM 794 O O . LEU A 1 95 ? 0.037 -0.319 -3.428 1.00 97.88 95 LEU A O 1
ATOM 798 N N . LEU A 1 96 ? 0.405 -0.170 -1.217 1.00 97.56 96 LEU A N 1
ATOM 799 C CA . LEU A 1 96 ? -0.706 0.747 -0.955 1.00 97.56 96 LEU A CA 1
ATOM 800 C C . LEU A 1 96 ? -0.541 2.085 -1.689 1.00 97.56 96 LEU A C 1
ATOM 802 O O . LEU A 1 96 ? -1.507 2.603 -2.251 1.00 97.56 96 LEU A O 1
ATOM 806 N N . LYS A 1 97 ? 0.680 2.633 -1.745 1.00 97.19 97 LYS A N 1
ATOM 807 C CA . LYS A 1 97 ? 0.963 3.872 -2.486 1.00 97.19 97 LYS A CA 1
ATOM 808 C C . LYS A 1 97 ? 0.817 3.687 -3.995 1.00 97.19 97 LYS A C 1
ATOM 810 O O . LYS A 1 97 ? 0.268 4.572 -4.649 1.00 97.19 97 LYS A O 1
ATOM 815 N N . LEU A 1 98 ? 1.274 2.561 -4.548 1.00 96.75 98 LEU A N 1
ATOM 816 C CA . LEU A 1 98 ? 1.097 2.242 -5.968 1.00 96.75 98 LEU A CA 1
ATOM 817 C C . LEU A 1 98 ? -0.385 2.098 -6.313 1.00 96.75 98 LEU A C 1
ATOM 819 O O . LEU A 1 98 ? -0.826 2.684 -7.299 1.00 96.75 98 LEU A O 1
ATOM 823 N N . LEU A 1 99 ? -1.164 1.407 -5.475 1.00 96.00 99 LEU A N 1
ATOM 824 C CA . LEU A 1 99 ? -2.608 1.282 -5.664 1.00 96.00 99 LEU A CA 1
ATOM 825 C C . LEU A 1 99 ? -3.310 2.644 -5.597 1.00 96.00 99 LEU A C 1
ATOM 827 O O . LEU A 1 99 ? -4.132 2.955 -6.456 1.00 96.00 99 LEU A O 1
ATOM 831 N N . HIS A 1 100 ? -2.968 3.478 -4.613 1.00 94.75 100 HIS A N 1
ATOM 832 C CA . HIS A 1 100 ? -3.529 4.823 -4.492 1.00 94.75 100 HIS A CA 1
ATOM 833 C C . HIS A 1 100 ? -3.217 5.686 -5.722 1.00 94.75 100 HIS A C 1
ATOM 835 O O . HIS A 1 100 ? -4.105 6.350 -6.259 1.00 94.75 100 HIS A O 1
ATOM 841 N N . LEU A 1 101 ? -1.977 5.630 -6.214 1.00 92.94 101 LEU A N 1
ATOM 842 C CA . LEU A 1 101 ? -1.563 6.342 -7.420 1.00 92.94 101 LEU A CA 1
ATOM 843 C C . LEU A 1 101 ? -2.281 5.826 -8.674 1.00 92.94 101 LEU A C 1
ATOM 845 O O . LEU A 1 101 ? -2.719 6.631 -9.497 1.00 92.94 101 LEU A O 1
ATOM 849 N N . LEU A 1 102 ? -2.414 4.505 -8.810 1.00 93.25 102 LEU A N 1
ATOM 850 C CA . LEU A 1 102 ? -3.140 3.861 -9.899 1.00 93.25 102 LEU A CA 1
ATOM 851 C C . LEU A 1 102 ? -4.602 4.309 -9.911 1.00 93.25 102 LEU A C 1
ATOM 853 O O . LEU A 1 102 ? -5.079 4.802 -10.930 1.00 93.25 102 LEU A O 1
ATOM 857 N N . ARG A 1 103 ? -5.285 4.220 -8.765 1.00 91.62 103 ARG A N 1
ATOM 858 C CA . ARG A 1 103 ? -6.682 4.635 -8.609 1.00 91.62 103 ARG A CA 1
ATOM 859 C C . ARG A 1 103 ? -6.885 6.096 -8.982 1.00 91.62 103 ARG A C 1
ATOM 861 O O . ARG A 1 103 ? -7.787 6.399 -9.752 1.00 91.62 103 ARG A O 1
ATOM 868 N N . ASN A 1 104 ? -6.022 6.995 -8.508 1.00 89.00 104 ASN A N 1
ATOM 869 C CA . ASN A 1 104 ? -6.125 8.422 -8.831 1.00 89.00 104 ASN A CA 1
ATOM 870 C C . ASN A 1 104 ? -5.936 8.710 -10.323 1.00 89.00 104 ASN A C 1
ATOM 872 O O . ASN A 1 104 ? -6.469 9.690 -10.833 1.00 89.00 104 ASN A O 1
ATOM 876 N N . ARG A 1 105 ? -5.193 7.862 -11.037 1.00 87.25 105 ARG A N 1
ATOM 877 C CA . ARG A 1 105 ? -4.969 8.026 -12.473 1.00 87.25 105 ARG A CA 1
ATOM 878 C C . ARG A 1 105 ? -5.927 7.267 -13.358 1.00 87.25 105 ARG A C 1
ATOM 880 O O . ARG A 1 105 ? -6.085 7.676 -14.498 1.00 87.25 105 ARG A O 1
ATOM 887 N N . ALA A 1 106 ? -6.586 6.233 -12.855 1.00 84.88 106 ALA A N 1
ATOM 888 C CA . ALA A 1 106 ? -7.641 5.552 -13.591 1.00 84.88 106 ALA A CA 1
ATOM 889 C C . ALA A 1 106 ? -8.804 6.501 -13.932 1.00 84.88 106 ALA A C 1
ATOM 891 O O . ALA A 1 106 ? -9.399 6.364 -14.992 1.00 84.88 106 ALA A O 1
ATOM 892 N N . PHE A 1 107 ? -9.039 7.541 -13.117 1.00 77.31 107 PHE A N 1
ATOM 893 C CA . PHE A 1 107 ? -9.972 8.634 -13.448 1.00 77.31 107 PHE A CA 1
ATOM 894 C C . PHE A 1 107 ? -9.606 9.400 -14.726 1.00 77.31 107 PHE A C 1
ATOM 896 O O . PHE A 1 107 ? -10.455 10.045 -15.333 1.00 77.31 107 PHE A O 1
ATOM 903 N N . HIS A 1 108 ? -8.348 9.320 -15.151 1.00 79.69 108 HIS A N 1
ATOM 904 C CA . HIS A 1 108 ? -7.843 9.916 -16.375 1.00 79.69 108 HIS A CA 1
ATOM 905 C C . HIS A 1 108 ? -7.096 8.840 -17.164 1.00 79.69 108 HIS A C 1
ATOM 907 O O . HIS A 1 108 ? -5.869 8.851 -17.180 1.00 79.69 108 HIS A O 1
ATOM 913 N N . PHE A 1 109 ? -7.814 7.900 -17.789 1.00 70.75 109 PHE A N 1
ATOM 914 C CA . PHE A 1 109 ? -7.247 6.703 -18.438 1.00 70.75 109 PHE A CA 1
ATOM 915 C C . PHE A 1 109 ? -5.993 6.956 -19.297 1.00 70.75 109 PHE A C 1
ATOM 917 O O . PHE A 1 109 ? -5.056 6.164 -19.247 1.00 70.75 109 PHE A O 1
ATOM 924 N N . GLU A 1 110 ? -5.905 8.082 -20.013 1.00 70.50 110 GLU A N 1
ATOM 925 C CA . GLU A 1 110 ? -4.700 8.479 -20.761 1.00 70.50 110 GLU A CA 1
ATOM 926 C C . GLU A 1 110 ? -3.436 8.510 -19.871 1.00 70.50 110 GLU A C 1
ATOM 928 O O . GLU A 1 110 ? -2.353 8.089 -20.269 1.00 70.50 110 GLU A O 1
ATOM 933 N N . ASN A 1 111 ? -3.568 8.958 -18.621 1.00 76.31 111 ASN A N 1
ATOM 934 C CA . ASN A 1 111 ? -2.486 9.050 -17.645 1.00 76.31 111 ASN A CA 1
ATOM 935 C C . ASN A 1 111 ? -2.016 7.691 -17.103 1.00 76.31 111 ASN A C 1
ATOM 937 O O . ASN A 1 111 ? -0.942 7.648 -16.491 1.00 76.31 111 ASN A O 1
ATOM 941 N N . LEU A 1 112 ? -2.772 6.604 -17.309 1.00 79.81 112 LEU A N 1
ATOM 942 C CA . LEU A 1 112 ? -2.342 5.250 -16.943 1.00 79.81 112 LEU A CA 1
ATOM 943 C C . LEU A 1 112 ? -1.187 4.772 -17.821 1.00 79.81 112 LEU A C 1
ATOM 945 O O . LEU A 1 112 ? -0.253 4.159 -17.314 1.00 79.81 112 LEU A O 1
ATOM 949 N N . TYR A 1 113 ? -1.218 5.112 -19.110 1.00 81.81 113 TYR A N 1
ATOM 950 C CA . TYR A 1 113 ? -0.242 4.656 -20.103 1.00 81.81 113 TYR A CA 1
ATOM 951 C C . TYR A 1 113 ? 0.978 5.576 -20.234 1.00 81.81 113 TYR A C 1
ATOM 953 O O . TYR A 1 113 ? 1.929 5.258 -20.948 1.00 81.81 113 TYR A O 1
ATOM 961 N N . LYS A 1 114 ? 0.990 6.720 -19.535 1.00 82.69 114 LYS A N 1
ATOM 962 C CA . LYS A 1 114 ? 2.069 7.707 -19.659 1.00 82.69 114 LYS A CA 1
ATOM 963 C C . LYS A 1 114 ? 3.390 7.202 -19.075 1.00 82.69 114 LYS A C 1
ATOM 965 O O . LYS A 1 114 ? 3.505 6.869 -17.891 1.00 82.69 114 LYS A O 1
ATOM 970 N N . MET A 1 115 ? 4.424 7.292 -19.903 1.00 85.31 115 MET A N 1
ATOM 971 C CA . MET A 1 115 ? 5.826 7.108 -19.541 1.00 85.31 115 MET A CA 1
ATOM 972 C C . MET A 1 115 ? 6.505 8.481 -19.410 1.00 85.31 115 MET A C 1
ATOM 974 O O . MET A 1 115 ? 6.188 9.421 -20.134 1.00 85.31 115 MET A O 1
ATOM 978 N N . ASN A 1 116 ? 7.436 8.618 -18.471 1.00 80.62 116 ASN A N 1
ATOM 979 C CA . ASN A 1 116 ? 8.373 9.738 -18.380 1.00 80.62 116 ASN A CA 1
ATOM 980 C C . ASN A 1 116 ? 9.738 9.320 -18.946 1.00 80.62 116 ASN A C 1
ATOM 982 O O . ASN A 1 116 ? 10.017 8.129 -19.079 1.00 80.62 116 ASN A O 1
ATOM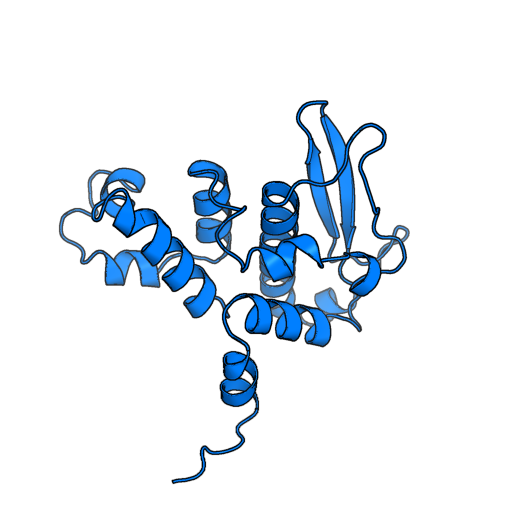 986 N N . LYS A 1 117 ? 10.643 10.292 -19.145 1.00 78.25 117 LYS A N 1
ATOM 987 C CA . LYS A 1 117 ? 12.054 10.043 -19.513 1.00 78.25 117 LYS A CA 1
ATOM 988 C C . LYS A 1 117 ? 12.745 9.009 -18.606 1.00 78.25 117 LYS A C 1
ATOM 990 O O . LYS A 1 117 ? 13.608 8.269 -19.057 1.00 78.25 117 LYS A O 1
ATOM 995 N N . ASN A 1 118 ? 12.314 8.926 -17.345 1.00 77.50 118 ASN A N 1
ATOM 996 C CA . ASN A 1 118 ? 12.928 8.082 -16.318 1.00 77.50 118 ASN A CA 1
ATOM 997 C C . ASN A 1 118 ? 12.145 6.782 -16.025 1.00 77.50 118 ASN A C 1
ATOM 999 O O . ASN A 1 118 ? 12.531 6.038 -15.125 1.00 77.50 118 ASN A O 1
ATOM 1003 N N . GLY A 1 119 ? 11.058 6.490 -16.751 1.00 84.56 119 GLY A N 1
ATOM 1004 C CA . GLY A 1 119 ? 10.229 5.291 -16.546 1.00 84.56 119 GLY A CA 1
ATOM 1005 C C . GLY A 1 119 ? 8.731 5.584 -16.402 1.00 84.56 119 GLY A C 1
ATOM 1006 O O . GLY A 1 119 ? 8.297 6.705 -16.676 1.00 84.56 119 GLY A O 1
ATOM 1007 N N . PRO A 1 120 ? 7.918 4.601 -15.974 1.00 87.50 120 PRO A N 1
ATOM 1008 C CA . PRO A 1 120 ? 6.476 4.768 -15.836 1.00 87.50 120 PRO A CA 1
ATOM 1009 C C . PRO A 1 120 ? 6.119 5.949 -14.943 1.00 87.50 120 PRO A C 1
ATOM 1011 O O . PRO A 1 120 ? 6.704 6.142 -13.872 1.00 87.50 120 PRO A O 1
ATOM 1014 N N . ARG A 1 121 ? 5.100 6.729 -15.322 1.00 86.38 121 ARG A N 1
ATOM 1015 C CA . ARG A 1 121 ? 4.622 7.783 -14.424 1.00 86.38 121 ARG A CA 1
ATOM 1016 C C . ARG A 1 121 ? 4.080 7.199 -13.123 1.00 86.38 121 ARG A C 1
ATOM 1018 O O . ARG A 1 121 ? 3.950 7.943 -12.154 1.00 86.38 121 ARG A O 1
ATOM 1025 N N . LEU A 1 122 ? 3.607 5.950 -13.121 1.00 92.38 122 LEU A N 1
ATOM 1026 C CA . LEU A 1 122 ? 3.062 5.259 -11.947 1.00 92.38 122 LEU A CA 1
ATOM 1027 C C . LEU A 1 122 ? 4.208 4.874 -11.003 1.00 92.38 122 LEU A C 1
ATOM 1029 O O . LEU A 1 122 ? 4.529 3.704 -10.846 1.00 92.38 122 LEU A O 1
ATOM 1033 N N . SER A 1 123 ? 4.866 5.879 -10.432 1.00 94.00 123 SER A N 1
ATOM 1034 C CA . SER A 1 123 ? 6.051 5.727 -9.598 1.00 94.00 123 SER A CA 1
ATOM 1035 C C . SER A 1 123 ? 5.824 6.315 -8.213 1.00 94.00 123 SER A C 1
ATOM 1037 O O . SER A 1 123 ? 5.311 7.426 -8.082 1.00 94.00 123 SER A O 1
ATOM 1039 N N . VAL A 1 124 ? 6.251 5.590 -7.184 1.00 95.31 124 VAL A N 1
ATOM 1040 C CA . VAL A 1 124 ? 6.204 6.003 -5.781 1.00 95.31 124 VAL A CA 1
ATOM 1041 C C . VAL A 1 124 ? 7.611 6.047 -5.212 1.00 95.31 124 VAL A C 1
ATOM 1043 O O . VAL A 1 124 ? 8.478 5.260 -5.586 1.00 95.31 124 VAL A O 1
ATOM 1046 N N . THR A 1 125 ? 7.837 6.988 -4.304 1.00 95.69 125 THR A N 1
ATOM 1047 C CA . THR A 1 125 ? 9.100 7.119 -3.579 1.00 95.69 125 THR A CA 1
ATOM 1048 C C . THR A 1 125 ? 8.919 6.633 -2.149 1.00 95.69 125 THR A C 1
ATOM 1050 O O . THR 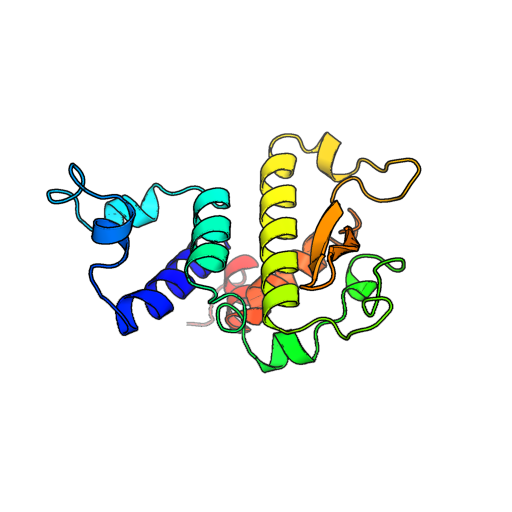A 1 125 ? 7.918 6.962 -1.509 1.00 95.69 125 THR A O 1
ATOM 1053 N N . ILE A 1 126 ? 9.896 5.884 -1.641 1.00 95.00 126 ILE A N 1
ATOM 1054 C CA . ILE A 1 126 ? 10.002 5.557 -0.218 1.00 95.00 126 ILE A CA 1
ATOM 1055 C C . ILE A 1 126 ? 11.392 5.890 0.318 1.00 95.00 126 ILE A C 1
ATOM 1057 O O . ILE A 1 126 ? 12.368 5.914 -0.436 1.00 95.00 126 ILE A O 1
ATOM 1061 N N . HIS A 1 127 ? 11.453 6.107 1.629 1.00 94.00 127 HIS A N 1
ATOM 1062 C CA . HIS A 1 127 ? 12.676 6.367 2.377 1.00 94.00 127 HIS A CA 1
ATOM 1063 C C . HIS A 1 127 ? 12.852 5.303 3.467 1.00 94.00 127 HIS A C 1
ATOM 1065 O O . HIS A 1 127 ? 11.862 4.783 3.991 1.00 94.00 127 HIS A O 1
ATOM 1071 N N . ASN A 1 128 ? 14.095 4.958 3.803 1.00 92.44 128 ASN A N 1
ATOM 1072 C CA . ASN A 1 128 ? 14.399 4.204 5.024 1.00 92.44 128 ASN A CA 1
ATOM 1073 C C . ASN A 1 128 ? 14.795 5.151 6.174 1.00 92.44 128 ASN A C 1
ATOM 1075 O O . ASN A 1 128 ? 14.829 6.369 6.009 1.00 92.44 128 ASN A O 1
ATOM 1079 N N . SER A 1 129 ? 15.114 4.592 7.344 1.00 89.44 129 SER A N 1
ATOM 1080 C CA . SER A 1 129 ? 15.547 5.361 8.523 1.00 89.44 129 SER A CA 1
ATOM 1081 C C . SER A 1 129 ? 16.848 6.144 8.315 1.00 89.44 129 SER A C 1
ATOM 1083 O O . SER A 1 129 ? 17.099 7.101 9.038 1.00 89.44 129 SER A O 1
ATOM 1085 N N . LYS A 1 130 ? 17.655 5.774 7.313 1.00 91.44 130 LYS A N 1
ATOM 1086 C CA . LYS A 1 130 ? 18.873 6.485 6.897 1.00 91.44 130 LYS A CA 1
ATOM 1087 C C . LYS A 1 130 ? 18.608 7.536 5.812 1.00 91.44 130 LYS A C 1
ATOM 1089 O O . LYS A 1 130 ? 19.547 8.059 5.224 1.00 91.44 130 LYS A O 1
ATOM 1094 N N . ASN A 1 131 ? 17.337 7.824 5.525 1.00 91.56 131 ASN A N 1
ATOM 1095 C CA . ASN A 1 131 ? 16.891 8.729 4.467 1.00 91.56 131 ASN A CA 1
ATOM 1096 C C . ASN A 1 131 ? 17.340 8.321 3.047 1.00 91.56 131 ASN A C 1
ATOM 1098 O O . ASN A 1 131 ? 17.328 9.129 2.118 1.00 91.56 131 ASN A O 1
ATOM 1102 N N . GLU A 1 132 ? 17.703 7.054 2.844 1.00 94.06 132 GLU A N 1
ATOM 1103 C CA . GLU A 1 132 ? 18.003 6.531 1.515 1.00 94.06 132 GLU A CA 1
ATOM 1104 C C . GLU A 1 132 ? 16.712 6.433 0.716 1.00 94.06 132 GLU A C 1
ATOM 1106 O O . GLU A 1 132 ? 15.700 5.934 1.209 1.00 94.06 132 GLU A O 1
ATOM 1111 N N . LYS A 1 133 ? 16.757 6.889 -0.533 1.00 94.75 133 LYS A N 1
ATOM 1112 C CA . LYS A 1 133 ? 15.594 6.979 -1.407 1.00 94.75 133 LYS A CA 1
ATOM 1113 C C . LYS A 1 133 ? 15.556 5.813 -2.385 1.00 94.75 133 LYS A C 1
ATOM 1115 O O . LYS A 1 133 ? 16.529 5.569 -3.094 1.00 94.75 133 LYS A O 1
ATOM 1120 N N . LEU A 1 134 ? 14.395 5.177 -2.511 1.00 95.81 134 LEU A N 1
ATOM 1121 C CA . LEU A 1 134 ? 14.090 4.266 -3.614 1.00 95.81 134 LEU A CA 1
ATOM 1122 C C . LEU A 1 134 ? 12.838 4.716 -4.357 1.00 95.81 134 LEU A C 1
ATOM 1124 O O . LEU A 1 134 ? 11.904 5.259 -3.764 1.00 95.81 134 LEU A O 1
ATOM 1128 N N . ILE A 1 135 ? 12.823 4.451 -5.662 1.00 96.06 135 ILE A N 1
ATOM 1129 C CA . ILE A 1 135 ? 11.669 4.669 -6.532 1.00 96.06 135 ILE A CA 1
ATOM 1130 C C . ILE A 1 135 ? 11.185 3.305 -7.010 1.00 96.06 135 ILE A C 1
ATOM 1132 O O . ILE A 1 135 ? 11.968 2.519 -7.541 1.00 96.06 135 ILE A O 1
ATOM 1136 N N . PHE A 1 136 ? 9.896 3.047 -6.825 1.00 96.69 136 PHE A N 1
ATOM 1137 C CA . PHE A 1 136 ? 9.215 1.866 -7.339 1.00 96.69 136 PHE A CA 1
ATOM 1138 C C . PHE A 1 136 ? 8.172 2.299 -8.349 1.00 96.69 136 PHE A C 1
ATOM 1140 O O . PHE A 1 136 ? 7.387 3.201 -8.071 1.00 96.69 136 PHE A O 1
ATOM 1147 N N . SER A 1 137 ? 8.150 1.642 -9.497 1.00 96.38 137 SER A N 1
ATOM 1148 C CA . SER A 1 137 ? 7.234 1.927 -10.587 1.00 96.38 137 SER A CA 1
ATOM 1149 C C . SER A 1 137 ? 6.350 0.724 -10.892 1.00 96.38 137 SER A C 1
ATOM 1151 O O . SER A 1 137 ? 6.760 -0.427 -10.736 1.00 96.38 137 SER A O 1
ATOM 1153 N N . LEU A 1 138 ? 5.148 1.009 -11.371 1.00 96.12 138 LEU A N 1
ATOM 1154 C CA . LEU A 1 138 ? 4.240 0.057 -11.988 1.00 96.12 138 LEU A CA 1
ATOM 1155 C C . LEU A 1 138 ? 4.214 0.340 -13.490 1.00 96.12 138 LEU A C 1
ATOM 1157 O O . LEU A 1 138 ? 3.854 1.436 -13.919 1.00 96.12 138 LEU A O 1
ATOM 1161 N N . GLU A 1 139 ? 4.643 -0.623 -14.295 1.00 94.00 139 GLU A N 1
ATOM 1162 C CA . GLU A 1 139 ? 4.530 -0.523 -15.745 1.00 94.00 139 GLU A CA 1
ATOM 1163 C C . GLU A 1 139 ? 3.051 -0.613 -16.164 1.00 94.00 139 GLU A C 1
ATOM 1165 O O . GLU A 1 139 ? 2.326 -1.450 -15.619 1.00 94.00 139 GLU A O 1
ATOM 1170 N N . PRO A 1 140 ? 2.575 0.207 -17.125 1.00 91.19 140 PRO A N 1
ATOM 1171 C CA . PRO A 1 140 ? 1.159 0.217 -17.501 1.00 91.19 140 PRO A CA 1
ATOM 1172 C C . PRO A 1 140 ? 0.634 -1.156 -17.944 1.00 91.19 140 PRO A C 1
ATOM 1174 O O . PRO A 1 140 ? -0.467 -1.555 -17.579 1.00 91.19 140 PRO A O 1
ATOM 1177 N N . THR A 1 141 ? 1.455 -1.928 -18.658 1.00 92.56 141 THR A N 1
ATOM 1178 C CA . THR A 1 141 ? 1.122 -3.285 -19.125 1.00 92.56 141 THR A CA 1
ATOM 1179 C C . THR A 1 141 ? 1.068 -4.324 -17.997 1.00 92.56 141 THR A C 1
ATOM 1181 O O . THR A 1 141 ? 0.634 -5.451 -18.221 1.00 92.56 141 THR A O 1
ATOM 1184 N N . LYS A 1 142 ? 1.501 -3.973 -16.777 1.00 95.81 142 LYS A N 1
ATOM 1185 C CA . LYS A 1 142 ? 1.515 -4.845 -15.591 1.00 95.81 142 LYS A CA 1
ATOM 1186 C C . LYS A 1 142 ? 0.444 -4.477 -14.563 1.00 95.81 142 LYS A C 1
ATOM 1188 O O . LYS A 1 142 ? 0.433 -5.056 -13.481 1.00 95.81 142 LYS A O 1
ATOM 1193 N N . VAL A 1 143 ? -0.458 -3.546 -14.886 1.00 94.06 143 VAL A N 1
ATOM 1194 C CA . VAL A 1 143 ? -1.531 -3.104 -13.981 1.00 94.06 143 VAL A CA 1
ATOM 1195 C C . VAL A 1 143 ? -2.445 -4.259 -13.571 1.00 94.06 143 VAL A C 1
ATOM 1197 O O . VAL A 1 143 ? -2.654 -4.442 -12.377 1.00 94.06 143 VAL A O 1
ATOM 1200 N N . ASN A 1 144 ? -2.931 -5.066 -14.520 1.00 93.31 144 ASN A N 1
ATOM 1201 C CA . ASN A 1 144 ? -3.818 -6.194 -14.202 1.00 93.31 144 ASN A CA 1
ATOM 1202 C C . ASN A 1 144 ? -3.116 -7.209 -13.294 1.00 93.31 144 ASN A C 1
ATOM 1204 O O . ASN A 1 144 ? -3.620 -7.520 -12.225 1.00 93.31 144 ASN A O 1
ATOM 1208 N N . LEU A 1 145 ? -1.881 -7.589 -13.638 1.00 96.06 145 LEU A N 1
ATOM 1209 C CA . LEU A 1 145 ? -1.051 -8.473 -12.814 1.00 96.06 145 LEU A CA 1
ATOM 1210 C C . LEU A 1 145 ? -0.871 -7.949 -11.381 1.00 96.06 145 LEU A C 1
ATOM 1212 O O . LEU A 1 145 ? -0.934 -8.713 -10.424 1.00 96.06 145 LEU A O 1
ATOM 1216 N N . PHE A 1 146 ? -0.634 -6.643 -11.230 1.00 96.88 146 PHE A N 1
ATOM 1217 C CA . PHE A 1 146 ? -0.522 -6.003 -9.922 1.00 96.88 146 PHE A CA 1
ATOM 1218 C C . PHE A 1 146 ? -1.834 -6.068 -9.132 1.00 96.88 146 PHE A C 1
ATOM 1220 O O . PHE A 1 146 ? -1.804 -6.326 -7.931 1.00 96.88 146 PHE A O 1
ATOM 1227 N N . LEU A 1 147 ? -2.978 -5.842 -9.780 1.00 94.88 147 LEU A N 1
ATOM 1228 C CA . LEU A 1 147 ? -4.286 -5.929 -9.131 1.00 94.88 147 LEU A CA 1
ATOM 1229 C C . LEU A 1 147 ? -4.621 -7.371 -8.723 1.00 94.88 147 LEU A C 1
ATOM 1231 O O . LEU A 1 147 ? -5.085 -7.586 -7.604 1.00 94.88 147 LEU A O 1
ATOM 1235 N N . ASP A 1 148 ? -4.318 -8.350 -9.569 1.00 94.56 148 ASP A N 1
ATOM 1236 C CA . ASP A 1 148 ? -4.546 -9.763 -9.267 1.00 94.56 148 ASP A CA 1
ATOM 1237 C C . ASP A 1 148 ? -3.713 -10.204 -8.056 1.00 94.56 148 ASP A C 1
ATOM 1239 O O . ASP A 1 148 ? -4.243 -10.768 -7.097 1.00 94.56 148 ASP A O 1
ATOM 1243 N N . ASP A 1 149 ? -2.420 -9.858 -8.040 1.00 95.19 149 ASP A N 1
ATOM 1244 C CA . ASP A 1 149 ? -1.528 -10.113 -6.904 1.00 95.19 149 ASP A CA 1
ATOM 1245 C C . ASP A 1 149 ? -2.027 -9.430 -5.621 1.00 95.19 149 ASP A C 1
ATOM 1247 O O . ASP A 1 149 ? -1.976 -10.013 -4.537 1.00 95.19 149 ASP A O 1
ATOM 1251 N N . MET A 1 150 ? -2.542 -8.202 -5.733 1.00 94.88 150 MET A N 1
ATOM 1252 C CA . MET A 1 150 ? -3.122 -7.478 -4.604 1.00 94.88 150 MET A CA 1
ATOM 1253 C C . MET A 1 150 ? -4.369 -8.179 -4.057 1.00 94.88 150 MET A C 1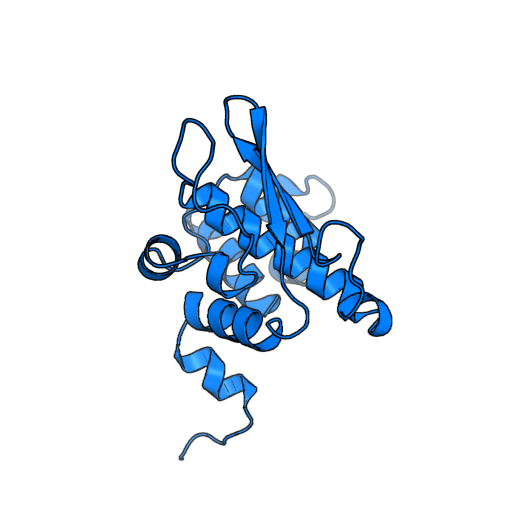
ATOM 1255 O O . MET A 1 150 ? -4.509 -8.240 -2.841 1.00 94.88 150 MET A O 1
ATOM 1259 N N . LEU A 1 151 ? -5.258 -8.732 -4.887 1.00 92.88 151 LEU A N 1
ATOM 1260 C CA . LEU A 1 151 ? -6.411 -9.505 -4.398 1.00 92.88 151 LEU A CA 1
ATOM 1261 C C . LEU A 1 151 ? -5.961 -10.804 -3.724 1.00 92.88 151 LEU A C 1
ATOM 1263 O O . LEU A 1 151 ? -6.319 -11.048 -2.570 1.00 92.88 151 LEU A O 1
ATOM 1267 N N . MET A 1 152 ? -5.100 -11.567 -4.403 1.00 91.56 152 MET A N 1
ATOM 1268 C CA . MET A 1 152 ? -4.563 -12.836 -3.903 1.00 91.56 152 MET A CA 1
ATOM 1269 C C . MET A 1 152 ? -3.811 -12.691 -2.579 1.00 91.56 152 MET A C 1
ATOM 1271 O O . MET A 1 152 ? -3.763 -13.631 -1.789 1.00 91.56 152 MET A O 1
ATOM 1275 N N . SER A 1 153 ? -3.231 -11.517 -2.318 1.00 93.62 153 SER A N 1
ATOM 1276 C CA . SER A 1 153 ? -2.529 -11.232 -1.065 1.00 93.62 153 SER A CA 1
ATOM 1277 C C . SER A 1 153 ? -3.431 -11.163 0.173 1.00 93.62 153 SER A C 1
ATOM 1279 O O . SER A 1 153 ? -2.913 -11.183 1.292 1.00 93.62 153 SER A O 1
ATOM 1281 N N . PHE A 1 154 ? -4.754 -11.064 -0.005 1.00 90.69 154 PHE A N 1
ATOM 1282 C CA . PHE A 1 154 ? -5.734 -11.143 1.081 1.00 90.69 154 PHE A CA 1
ATOM 1283 C C . PHE A 1 154 ? -6.359 -12.529 1.144 1.00 90.69 154 PHE A C 1
ATOM 1285 O O . PHE A 1 154 ? -6.379 -13.134 2.217 1.00 90.69 154 PHE A O 1
ATOM 1292 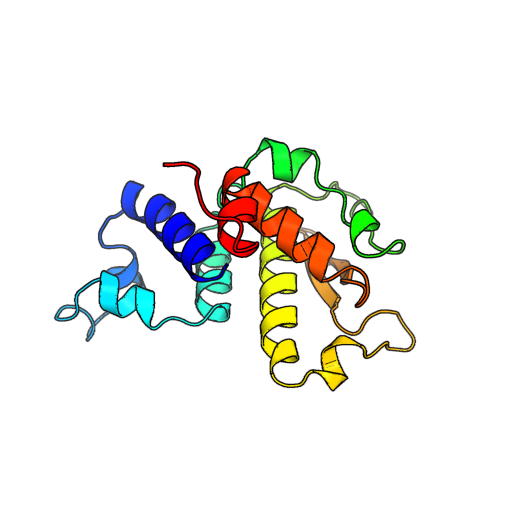N N . ASP A 1 155 ? -6.825 -13.017 -0.003 1.00 85.69 155 ASP A N 1
ATOM 1293 C CA . ASP A 1 155 ? -7.452 -14.320 -0.169 1.00 85.69 155 ASP A CA 1
ATOM 1294 C C . ASP A 1 155 ? -7.393 -14.717 -1.655 1.00 85.69 155 ASP A C 1
ATOM 1296 O O . ASP A 1 155 ? -7.658 -13.901 -2.540 1.00 85.69 155 ASP A O 1
ATOM 1300 N N . ARG A 1 156 ? -7.019 -15.970 -1.932 1.00 80.00 156 ARG A N 1
ATOM 1301 C CA . ARG A 1 156 ? -6.889 -16.493 -3.299 1.00 80.00 156 ARG A CA 1
ATOM 1302 C C . ARG A 1 156 ? -8.240 -16.610 -3.998 1.00 80.00 156 ARG A C 1
ATOM 1304 O O . ARG A 1 156 ? -8.293 -16.452 -5.214 1.00 80.00 156 ARG A O 1
ATOM 1311 N N . GLU A 1 157 ? -9.316 -16.836 -3.250 1.00 79.94 157 GLU A N 1
ATOM 1312 C CA . GLU A 1 157 ? -10.661 -16.986 -3.809 1.00 79.94 157 GLU A CA 1
ATOM 1313 C C . GLU A 1 157 ? -11.237 -15.657 -4.314 1.00 79.94 157 GLU A C 1
ATOM 1315 O O . GLU A 1 157 ? -12.131 -15.654 -5.158 1.00 79.94 157 GLU A O 1
ATOM 1320 N N . LEU A 1 158 ? -10.684 -14.512 -3.886 1.00 79.38 158 LEU A N 1
ATOM 1321 C CA . LEU A 1 158 ? -11.141 -13.185 -4.321 1.00 79.38 158 LEU A CA 1
ATOM 1322 C C . LEU A 1 158 ? -10.973 -12.927 -5.820 1.00 79.38 158 LEU A C 1
ATOM 1324 O O . LEU A 1 158 ? -11.663 -12.053 -6.347 1.00 79.38 158 LEU A O 1
ATOM 1328 N N . LEU A 1 159 ? -10.095 -13.661 -6.511 1.00 73.88 159 LEU A N 1
ATOM 1329 C CA . LEU A 1 159 ? -10.006 -13.580 -7.970 1.00 73.88 159 LEU A CA 1
ATOM 1330 C C . LEU A 1 159 ? -11.279 -14.094 -8.644 1.00 73.88 159 LEU A C 1
ATOM 1332 O O . LEU A 1 159 ? -11.770 -13.462 -9.574 1.00 73.88 159 LEU A O 1
ATOM 1336 N N . ASN A 1 160 ? -11.857 -15.178 -8.125 1.00 73.06 160 ASN A N 1
ATOM 1337 C CA . ASN A 1 160 ? -13.016 -15.834 -8.730 1.00 73.06 160 ASN A CA 1
ATOM 1338 C C . ASN A 1 160 ? -14.259 -14.932 -8.680 1.00 73.06 160 ASN A C 1
ATOM 1340 O O . ASN A 1 160 ? -15.025 -14.866 -9.636 1.00 73.06 160 ASN A O 1
ATOM 1344 N N . TYR A 1 161 ? -14.409 -14.146 -7.608 1.00 65.12 161 TYR A N 1
ATOM 1345 C CA . TYR A 1 161 ? -15.498 -13.173 -7.477 1.00 65.12 161 TYR A CA 1
ATOM 1346 C C . TYR A 1 161 ? -15.417 -12.016 -8.487 1.00 65.12 161 TYR A C 1
ATOM 1348 O O . TYR A 1 161 ? -16.432 -11.384 -8.775 1.00 65.12 161 TYR A O 1
ATOM 1356 N N . GLY A 1 162 ? -14.226 -11.706 -9.012 1.00 57.56 162 GLY A N 1
ATOM 1357 C CA . GLY A 1 162 ? -14.017 -10.625 -9.981 1.00 57.56 162 GLY A CA 1
ATOM 1358 C C . GLY A 1 162 ? -14.248 -11.030 -11.439 1.00 57.56 162 GLY A C 1
ATOM 1359 O O . GLY A 1 162 ? -14.490 -10.158 -12.272 1.00 57.56 162 GLY A O 1
ATOM 1360 N N . SER A 1 163 ? -14.189 -12.329 -11.742 1.00 57.81 163 SER A N 1
ATOM 1361 C CA . SER A 1 163 ? -14.214 -12.866 -13.111 1.00 57.81 163 SER A CA 1
ATOM 1362 C C . SER A 1 163 ? -15.618 -13.129 -13.661 1.00 57.81 163 SER A C 1
ATOM 1364 O O . SER A 1 163 ? -15.759 -13.389 -14.850 1.00 57.81 163 SER A O 1
ATOM 1366 N N . GLY A 1 164 ? -16.665 -13.042 -12.834 1.00 53.34 164 GLY A N 1
ATOM 1367 C CA . GLY A 1 164 ? -18.048 -13.292 -13.264 1.00 53.34 164 GLY A CA 1
ATOM 1368 C C . GLY A 1 164 ? -18.373 -14.763 -13.548 1.00 53.34 164 GLY A C 1
ATOM 1369 O O . GLY A 1 164 ? -19.505 -15.068 -13.928 1.00 53.34 164 GLY A O 1
ATOM 1370 N N . ASP A 1 165 ? -17.427 -15.676 -13.320 1.00 46.69 165 ASP A N 1
ATOM 1371 C CA . ASP A 1 165 ? -17.690 -17.107 -13.362 1.00 46.69 165 ASP A CA 1
ATOM 1372 C C . ASP A 1 165 ? -18.511 -17.488 -12.128 1.00 46.69 165 ASP A C 1
ATOM 1374 O O . ASP A 1 165 ? -18.079 -17.384 -10.980 1.00 46.69 165 ASP A O 1
ATOM 1378 N N . LYS A 1 166 ? -19.767 -17.849 -12.397 1.00 44.50 166 LYS A N 1
ATOM 1379 C CA . LYS A 1 166 ? -20.767 -18.271 -11.418 1.00 44.50 166 LYS A CA 1
ATOM 1380 C C . LYS A 1 166 ? -20.196 -19.375 -10.521 1.00 44.50 166 LYS A C 1
ATOM 1382 O O . LYS A 1 166 ? -19.618 -20.335 -11.029 1.00 44.50 166 LYS A O 1
ATOM 1387 N N . CYS A 1 167 ? -20.440 -19.285 -9.211 1.00 44.38 167 CYS A N 1
ATOM 1388 C CA . CYS A 1 167 ? -20.341 -20.451 -8.331 1.00 44.38 167 CYS A CA 1
ATOM 1389 C C . CYS A 1 167 ? -21.139 -21.625 -8.934 1.00 44.38 167 CYS A C 1
ATOM 1391 O O . CYS A 1 167 ? -22.242 -21.392 -9.446 1.00 44.38 167 CYS A O 1
ATOM 1393 N N . PRO A 1 168 ? -20.644 -22.872 -8.847 1.00 44.19 168 PRO A N 1
ATOM 1394 C CA . PRO A 1 168 ? -21.522 -24.026 -8.958 1.00 44.19 168 PRO A CA 1
ATOM 1395 C C . PRO A 1 168 ? -22.535 -24.003 -7.795 1.00 44.19 168 PRO A C 1
ATOM 1397 O O . PRO A 1 168 ? -22.228 -23.413 -6.753 1.00 44.19 168 PRO A O 1
ATOM 1400 N N . PRO A 1 169 ? -23.731 -24.584 -7.991 1.00 44.59 169 PRO A N 1
ATOM 1401 C CA . PRO A 1 169 ? -24.806 -24.599 -6.997 1.00 44.59 169 PRO A CA 1
ATOM 1402 C C . PRO A 1 169 ? -24.420 -25.292 -5.686 1.00 44.59 169 PRO A C 1
ATOM 1404 O O . PRO A 1 169 ? -23.568 -26.210 -5.722 1.00 44.59 169 PRO A O 1
#